Protein AF-A0A449D9Q5-F1 (afdb_monomer)

Organism: NCBI:txid33889

Nearest PDB structures (foldseek):
  2zhh-assembly1_A-2  TM=8.185E-01  e=6.208E-06  Escherichia coli K-12
  2zhg-assembly1_A-2  TM=8.110E-01  e=1.241E-05  Escherichia coli K-12
  5i44-assembly4_G-2  TM=8.742E-01  e=7.458E-04  Bacillus subtilis subsp. subtilis str. 168
  5i44-assembly1_D  TM=8.447E-01  e=5.443E-04  Bacillus subtilis subsp. subtilis str. 168
  5i41-assembly1_B  TM=8.693E-01  e=1.022E-03  Bacillus subtilis subsp. subtilis str. 168

Structure (mmCIF, N/CA/C/O backbone):
data_AF-A0A449D9Q5-F1
#
_entry.id   AF-A0A449D9Q5-F1
#
loop_
_atom_site.group_PDB
_atom_site.id
_atom_site.type_symbol
_atom_site.label_atom_id
_atom_site.label_alt_id
_atom_site.label_comp_id
_atom_site.label_asym_id
_atom_site.label_entity_id
_atom_site.label_seq_id
_atom_site.pdbx_PDB_ins_code
_atom_site.Cartn_x
_atom_site.Cartn_y
_atom_site.Cartn_z
_atom_site.occupancy
_atom_site.B_iso_or_equiv
_atom_site.auth_seq_id
_atom_site.auth_comp_id
_atom_site.auth_asym_id
_atom_site.auth_atom_id
_atom_site.pdbx_PDB_model_num
ATOM 1 N N . MET A 1 1 ? 15.290 18.903 16.703 1.00 33.06 1 MET A N 1
ATOM 2 C CA . MET A 1 1 ? 16.119 17.736 17.062 1.00 33.06 1 MET A CA 1
ATOM 3 C C . MET A 1 1 ? 15.951 16.735 15.932 1.00 33.06 1 MET A C 1
ATOM 5 O O . MET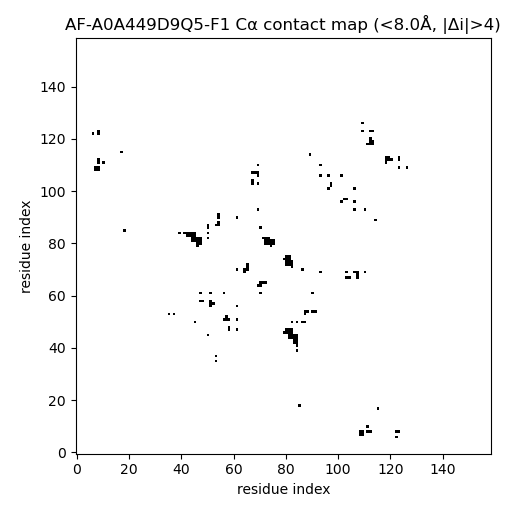 A 1 1 ? 14.839 16.274 15.720 1.00 33.06 1 MET A O 1
ATOM 9 N N . GLN A 1 2 ? 16.972 16.581 15.087 1.00 26.48 2 GLN A N 1
ATOM 10 C CA . GLN A 1 2 ? 16.916 15.755 13.878 1.00 26.48 2 GLN A CA 1
ATOM 11 C C . GLN A 1 2 ? 16.957 14.277 14.282 1.00 26.48 2 GLN A C 1
ATOM 13 O O . GLN A 1 2 ? 17.909 13.858 14.933 1.00 26.48 2 GLN A O 1
ATOM 18 N N . VAL A 1 3 ? 15.934 13.507 13.912 1.00 33.16 3 VAL A N 1
ATOM 19 C CA . VAL A 1 3 ? 16.001 12.042 13.918 1.00 33.16 3 VAL A CA 1
ATOM 20 C C . VAL A 1 3 ? 16.757 11.673 12.647 1.00 33.16 3 VAL A C 1
ATOM 22 O O . VAL A 1 3 ? 16.283 11.973 11.555 1.00 33.16 3 VAL A O 1
ATOM 25 N N . GLN A 1 4 ? 17.973 11.148 12.781 1.00 30.11 4 GLN A N 1
ATOM 26 C CA . GLN A 1 4 ? 18.684 10.566 11.650 1.00 30.11 4 GLN A CA 1
ATOM 27 C C . GLN A 1 4 ? 18.036 9.220 11.322 1.00 30.11 4 GLN A C 1
ATOM 29 O O . GLN A 1 4 ? 17.774 8.405 12.203 1.00 30.11 4 GLN A O 1
ATOM 34 N N . ASN A 1 5 ? 17.701 9.037 10.050 1.00 38.91 5 ASN A N 1
ATOM 35 C CA . ASN A 1 5 ? 16.895 7.930 9.556 1.00 38.91 5 ASN A CA 1
ATOM 36 C C . ASN A 1 5 ? 17.770 6.673 9.424 1.00 38.91 5 ASN A C 1
ATOM 38 O O . ASN A 1 5 ? 18.172 6.305 8.323 1.00 38.91 5 ASN A O 1
ATOM 42 N N . GLU A 1 6 ? 18.060 6.014 10.542 1.00 41.81 6 GLU A N 1
ATOM 43 C CA . GLU A 1 6 ? 18.835 4.763 10.590 1.00 41.81 6 GLU A CA 1
ATOM 44 C C . GLU A 1 6 ? 18.027 3.528 10.118 1.00 41.81 6 GLU A C 1
ATOM 46 O O . GLU A 1 6 ? 18.570 2.434 9.999 1.00 41.81 6 GLU A O 1
ATOM 51 N N . ASN A 1 7 ? 16.749 3.704 9.748 1.00 45.94 7 ASN A N 1
ATOM 52 C CA . ASN A 1 7 ? 15.799 2.618 9.448 1.00 45.94 7 ASN A CA 1
ATOM 53 C C . ASN A 1 7 ? 15.559 2.365 7.947 1.00 45.94 7 ASN A C 1
ATOM 55 O O . ASN A 1 7 ? 14.526 1.815 7.565 1.00 45.94 7 ASN A O 1
ATOM 59 N N . THR A 1 8 ? 16.469 2.787 7.070 1.00 50.88 8 THR A N 1
ATOM 60 C CA . THR A 1 8 ? 16.316 2.533 5.628 1.00 50.88 8 THR A CA 1
ATOM 61 C C . THR A 1 8 ? 16.946 1.188 5.291 1.00 50.88 8 THR A C 1
ATOM 63 O O . THR A 1 8 ? 18.128 0.989 5.566 1.00 50.88 8 THR A O 1
ATOM 66 N N . CYS A 1 9 ? 16.201 0.278 4.655 1.00 51.22 9 CYS A N 1
ATOM 67 C CA . CYS A 1 9 ? 16.814 -0.850 3.957 1.00 51.22 9 CYS A CA 1
ATOM 68 C C . CYS A 1 9 ? 17.789 -0.284 2.911 1.00 51.22 9 CYS A C 1
ATOM 70 O O . CYS A 1 9 ? 17.367 0.233 1.875 1.00 51.22 9 CYS A O 1
ATOM 72 N N . ILE A 1 10 ? 19.093 -0.311 3.203 1.00 45.97 10 ILE A N 1
ATOM 73 C CA . ILE A 1 10 ? 20.121 0.187 2.287 1.00 45.97 10 ILE A CA 1
ATOM 74 C C . ILE A 1 10 ? 20.184 -0.779 1.106 1.00 45.97 10 ILE A C 1
ATOM 76 O O . ILE A 1 10 ? 20.810 -1.835 1.176 1.00 45.97 10 ILE A O 1
ATOM 80 N N . LEU A 1 11 ? 19.533 -0.405 0.006 1.00 43.09 11 LEU A N 1
ATOM 81 C CA . LEU A 1 11 ? 19.776 -1.023 -1.289 1.00 43.09 11 LEU A CA 1
ATOM 82 C C . LEU A 1 11 ? 21.198 -0.641 -1.745 1.00 43.09 11 LEU A C 1
ATOM 84 O O . LEU A 1 11 ? 21.568 0.534 -1.630 1.00 43.09 11 LEU A O 1
ATOM 88 N N . PRO A 1 12 ? 22.004 -1.556 -2.312 1.00 36.97 12 PRO A N 1
ATOM 89 C CA . PRO A 1 12 ? 23.210 -1.154 -3.031 1.00 36.97 12 PRO A CA 1
ATOM 90 C C . PRO A 1 12 ? 22.875 -0.133 -4.145 1.00 36.97 12 PRO A C 1
ATOM 92 O O . PRO A 1 12 ? 21.782 -0.157 -4.718 1.00 36.97 12 PRO A O 1
ATOM 95 N N . PRO A 1 13 ? 23.791 0.798 -4.471 1.00 31.45 13 PRO A N 1
ATOM 96 C CA . PRO A 1 13 ? 23.487 1.969 -5.292 1.00 31.45 13 PRO A CA 1
ATOM 97 C C . PRO A 1 13 ? 23.022 1.627 -6.721 1.00 31.45 13 PRO A C 1
ATOM 99 O O . PRO A 1 13 ? 23.775 1.065 -7.511 1.00 31.45 13 PRO A O 1
ATOM 102 N N . LYS A 1 14 ? 21.782 2.038 -7.033 1.00 35.41 14 LYS A N 1
ATOM 103 C CA . LYS A 1 14 ? 21.121 2.461 -8.301 1.00 35.41 14 LYS A CA 1
ATOM 104 C C . LYS A 1 14 ? 21.529 1.893 -9.683 1.00 35.41 14 LYS A C 1
ATOM 106 O O . LYS A 1 14 ? 21.065 2.426 -10.688 1.00 35.41 14 LYS A O 1
ATOM 111 N N . LYS A 1 15 ? 22.353 0.850 -9.813 1.00 31.16 15 LYS A N 1
ATOM 112 C CA . LYS A 1 15 ? 22.773 0.314 -11.131 1.00 31.16 15 LYS A CA 1
ATOM 113 C C . LYS A 1 15 ? 22.922 -1.203 -11.209 1.00 31.16 15 LYS A C 1
ATOM 115 O O . LYS A 1 15 ? 23.664 -1.700 -12.054 1.00 31.16 15 LYS A O 1
ATOM 120 N N . ALA A 1 16 ? 22.216 -1.956 -10.382 1.00 33.50 16 ALA A N 1
ATOM 121 C CA . ALA A 1 16 ? 22.250 -3.404 -10.485 1.00 33.50 16 ALA A CA 1
ATOM 122 C C . ALA A 1 16 ? 20.839 -3.943 -10.715 1.00 33.50 16 ALA A C 1
ATOM 124 O O . ALA A 1 16 ? 19.907 -3.683 -9.962 1.00 33.50 16 ALA A O 1
ATOM 125 N N . ARG A 1 17 ? 20.708 -4.623 -11.852 1.00 39.22 17 ARG A N 1
ATOM 126 C CA . ARG A 1 17 ? 19.555 -5.395 -12.301 1.00 39.22 17 ARG A CA 1
ATOM 127 C C . ARG A 1 17 ? 19.170 -6.400 -11.207 1.00 39.22 17 ARG A C 1
ATOM 129 O O . ARG A 1 17 ? 19.828 -7.426 -11.096 1.00 39.22 17 ARG A O 1
ATOM 136 N N . TYR A 1 18 ? 18.139 -6.107 -10.421 1.00 42.81 18 TYR A N 1
ATOM 137 C CA . TYR A 1 18 ? 17.660 -6.987 -9.346 1.00 42.81 18 TYR A CA 1
ATOM 138 C C . TYR A 1 18 ? 16.149 -7.223 -9.439 1.00 42.81 18 TYR A C 1
ATOM 140 O O . TYR A 1 18 ? 15.445 -7.069 -8.458 1.00 42.81 18 TYR A O 1
ATOM 148 N N . TRP A 1 19 ? 15.635 -7.574 -10.617 1.00 44.75 19 TRP A N 1
ATOM 149 C CA . TRP A 1 19 ? 14.266 -8.096 -10.775 1.00 44.75 19 TRP A CA 1
ATOM 150 C C . TRP A 1 19 ? 14.313 -9.224 -11.806 1.00 44.75 19 TRP A C 1
ATOM 152 O O . TRP A 1 19 ? 13.865 -9.092 -12.939 1.00 44.75 19 TRP A O 1
ATOM 162 N N . GLY A 1 20 ? 15.063 -10.266 -11.453 1.00 32.19 20 GLY A N 1
ATOM 163 C CA . GLY A 1 20 ? 15.193 -11.482 -12.238 1.00 32.19 20 GLY A CA 1
ATOM 164 C C . GLY A 1 20 ? 15.450 -12.630 -11.279 1.00 32.19 20 GLY A C 1
ATOM 165 O O . GLY A 1 20 ? 16.543 -12.723 -10.724 1.00 32.19 20 GLY A O 1
ATOM 166 N N . ASN A 1 21 ? 14.439 -13.477 -11.108 1.00 35.16 21 ASN A N 1
ATOM 167 C CA . ASN A 1 21 ? 14.358 -14.657 -10.237 1.00 35.16 21 ASN A CA 1
ATOM 168 C C . ASN A 1 21 ? 13.835 -14.410 -8.815 1.00 35.16 21 ASN A C 1
ATOM 170 O O . ASN A 1 21 ? 14.605 -14.316 -7.853 1.00 35.16 21 ASN A O 1
ATOM 174 N N . ARG A 1 22 ? 12.519 -14.578 -8.637 1.00 40.09 22 ARG A N 1
ATOM 175 C CA . ARG A 1 22 ? 12.059 -15.422 -7.529 1.00 40.09 22 ARG A CA 1
ATOM 176 C C . ARG A 1 22 ? 10.793 -16.203 -7.833 1.00 40.09 22 ARG A C 1
ATOM 178 O O . ARG A 1 22 ? 9.854 -15.695 -8.423 1.00 40.09 22 ARG A O 1
ATOM 185 N N . GLY A 1 23 ? 10.820 -17.456 -7.386 1.00 33.03 23 GLY A N 1
ATOM 186 C CA . GLY A 1 23 ? 9.691 -18.366 -7.373 1.00 33.03 23 GLY A CA 1
ATOM 187 C C . GLY A 1 23 ? 8.554 -17.886 -6.471 1.00 33.03 23 GLY A C 1
ATOM 188 O O . GLY A 1 23 ? 8.764 -17.389 -5.366 1.00 33.03 23 GLY A O 1
ATOM 189 N N . SER A 1 24 ? 7.360 -18.096 -7.008 1.00 31.34 24 SER A N 1
ATOM 190 C CA . SER A 1 24 ? 6.021 -17.995 -6.436 1.00 31.34 24 SER A CA 1
ATOM 191 C C . SER A 1 24 ? 5.933 -18.232 -4.923 1.00 31.34 24 SER A C 1
ATOM 193 O O . SER A 1 24 ? 6.058 -19.363 -4.449 1.00 31.34 24 SER A O 1
ATOM 195 N N . ILE A 1 25 ? 5.623 -17.169 -4.181 1.00 35.53 25 ILE A N 1
ATOM 196 C CA . ILE A 1 25 ? 5.073 -17.256 -2.825 1.00 35.53 25 ILE A CA 1
ATOM 197 C C . ILE A 1 25 ? 3.562 -17.471 -2.983 1.00 35.53 25 ILE A C 1
ATOM 199 O O . ILE A 1 25 ? 2.874 -16.627 -3.554 1.00 35.53 25 ILE A O 1
ATOM 203 N N . GLY A 1 26 ? 3.061 -18.623 -2.532 1.00 28.11 26 GLY A N 1
ATOM 204 C CA . GLY A 1 26 ? 1.637 -18.962 -2.577 1.00 28.11 26 GLY A CA 1
ATOM 205 C C . GLY A 1 26 ? 0.797 -18.019 -1.711 1.00 28.11 26 GLY A C 1
ATOM 206 O O . GLY A 1 26 ? 1.179 -17.702 -0.585 1.00 28.11 26 GLY A O 1
ATOM 207 N N . TYR A 1 27 ? -0.338 -17.575 -2.251 1.00 35.81 27 TYR A N 1
ATOM 208 C CA . TYR A 1 27 ? -1.325 -16.748 -1.560 1.00 35.81 27 TYR A CA 1
ATOM 209 C C . TYR A 1 27 ? -2.576 -17.577 -1.265 1.00 35.81 27 TYR A C 1
ATOM 211 O O . TYR A 1 27 ? -3.116 -18.207 -2.170 1.00 35.81 27 TYR A O 1
ATOM 219 N N . ASP A 1 28 ? -2.991 -17.562 0.001 1.00 26.92 28 ASP A N 1
ATOM 220 C CA . ASP A 1 28 ? -4.182 -18.235 0.524 1.00 26.92 28 ASP A CA 1
ATOM 221 C C . ASP A 1 28 ? -5.469 -17.551 0.023 1.00 26.92 28 ASP A C 1
ATOM 223 O O . ASP A 1 28 ? -5.519 -16.328 -0.156 1.00 26.92 28 ASP A O 1
ATOM 227 N N . GLU A 1 29 ? -6.479 -18.370 -0.253 1.00 32.19 29 GLU A N 1
ATOM 228 C CA . GLU A 1 29 ? -7.688 -18.069 -1.025 1.00 32.19 29 GLU A CA 1
ATOM 229 C C . GLU A 1 29 ? -8.614 -17.044 -0.339 1.00 32.19 29 GLU A C 1
ATOM 231 O O . GLU A 1 29 ? -8.894 -17.134 0.855 1.00 32.19 29 GLU A O 1
ATOM 236 N N . GLY A 1 30 ? -9.147 -16.076 -1.103 1.00 32.62 30 GLY A N 1
ATOM 237 C CA . GLY A 1 30 ? -10.186 -15.171 -0.584 1.00 32.62 30 GLY A CA 1
ATOM 238 C C . GLY A 1 30 ? -10.428 -13.836 -1.300 1.00 32.62 30 GLY A C 1
ATOM 239 O O . GLY A 1 30 ? -11.232 -13.046 -0.813 1.00 32.62 30 GLY A O 1
ATOM 240 N N . MET A 1 31 ? -9.788 -13.549 -2.439 1.00 33.25 31 MET A N 1
ATOM 241 C CA . MET A 1 31 ? -10.131 -12.392 -3.285 1.00 33.25 31 MET A CA 1
ATOM 242 C C . MET A 1 31 ? -10.523 -12.880 -4.678 1.00 33.25 31 MET A C 1
ATOM 244 O O . MET A 1 31 ? -9.748 -13.563 -5.340 1.00 33.25 31 MET A O 1
ATOM 248 N N . SER A 1 32 ? -11.750 -12.554 -5.090 1.00 29.03 32 SER A N 1
ATOM 249 C CA . SER A 1 32 ? -12.346 -12.975 -6.357 1.00 29.03 32 SER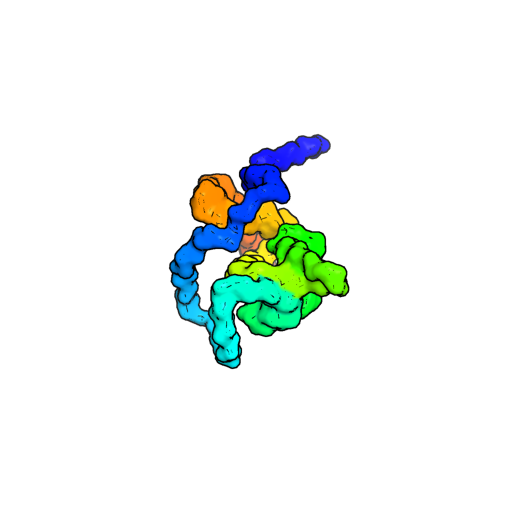 A CA 1
ATOM 250 C C . SER A 1 32 ? -11.459 -12.586 -7.540 1.00 29.03 32 SER A C 1
ATOM 252 O O . SER A 1 32 ? -11.277 -11.399 -7.823 1.00 29.03 32 SER A O 1
ATOM 254 N N . ALA A 1 33 ? -10.937 -13.597 -8.229 1.00 30.45 33 ALA A N 1
ATOM 255 C CA . ALA A 1 33 ? -10.311 -13.452 -9.528 1.00 30.45 33 ALA A CA 1
ATOM 256 C C . ALA A 1 33 ? -11.357 -12.941 -10.526 1.00 30.45 33 ALA A C 1
ATOM 258 O O . ALA A 1 33 ? -12.424 -13.533 -10.684 1.00 30.45 33 ALA A O 1
ATOM 259 N N . VAL A 1 34 ? -11.058 -11.822 -11.178 1.00 33.59 34 VAL A N 1
ATOM 260 C CA . VAL A 1 34 ? -11.691 -11.484 -12.450 1.00 33.59 34 VAL A CA 1
ATOM 261 C C . VAL A 1 34 ? -10.816 -12.147 -13.506 1.00 33.59 34 VAL A C 1
ATOM 263 O O . VAL A 1 34 ? -9.631 -11.826 -13.598 1.00 33.59 34 VAL A O 1
ATOM 266 N N . ASP A 1 35 ? -11.373 -13.114 -14.232 1.00 28.62 35 ASP A N 1
ATOM 267 C CA . ASP A 1 35 ? -10.673 -13.867 -15.272 1.00 28.62 35 ASP A CA 1
ATOM 268 C C . ASP A 1 35 ? -10.152 -12.923 -16.363 1.00 28.62 35 ASP A C 1
ATOM 270 O O . ASP A 1 35 ? -10.924 -12.363 -17.145 1.00 28.62 35 ASP A O 1
ATOM 274 N N . VAL A 1 36 ? -8.831 -12.749 -16.436 1.00 41.34 36 VAL A N 1
ATOM 275 C CA . VAL A 1 36 ? -8.177 -12.127 -17.590 1.00 41.34 36 VAL A CA 1
ATOM 276 C C . VAL A 1 36 ? -7.098 -13.075 -18.098 1.00 41.34 36 VAL A C 1
ATOM 278 O O . VAL A 1 36 ? -6.026 -13.215 -17.512 1.00 41.34 36 VAL A O 1
ATOM 281 N N . ASP A 1 37 ? -7.406 -13.713 -19.226 1.00 31.98 37 ASP A N 1
ATOM 282 C CA . ASP A 1 37 ? -6.515 -14.532 -20.049 1.00 31.98 37 ASP A CA 1
ATOM 283 C C . ASP A 1 37 ? -5.381 -13.664 -20.643 1.00 31.98 37 ASP A C 1
ATOM 285 O O . ASP A 1 37 ? -5.361 -13.325 -21.830 1.00 31.98 37 ASP A O 1
ATOM 289 N N . VAL A 1 38 ? -4.404 -13.259 -19.826 1.00 44.94 38 VAL A N 1
ATOM 290 C CA . VAL A 1 38 ? -3.153 -12.685 -20.337 1.00 44.94 38 VAL A CA 1
ATOM 291 C C . VAL A 1 38 ? -2.118 -13.799 -20.427 1.00 44.94 38 VAL A C 1
ATOM 293 O O . VAL A 1 38 ? -1.443 -14.131 -19.457 1.00 44.94 38 VAL A O 1
ATOM 296 N N . LYS A 1 39 ? -1.942 -14.358 -21.629 1.00 40.50 39 LYS A N 1
ATOM 297 C CA . LYS A 1 39 ? -0.743 -15.137 -21.978 1.00 40.50 39 LYS A CA 1
ATOM 298 C C . LYS A 1 39 ? 0.482 -14.220 -21.884 1.00 40.50 39 LYS A C 1
ATOM 300 O O . LYS A 1 39 ? 0.844 -13.567 -22.858 1.00 40.50 39 LYS A O 1
ATOM 305 N N . MET A 1 40 ? 1.092 -14.125 -20.705 1.00 49.31 40 MET A N 1
ATOM 306 C CA . MET A 1 40 ? 2.311 -13.346 -20.487 1.00 49.31 40 MET A CA 1
ATOM 307 C C . MET A 1 40 ? 3.525 -14.182 -20.896 1.00 49.31 40 MET A C 1
ATOM 309 O O . MET A 1 40 ? 3.841 -15.182 -20.256 1.00 49.31 40 MET A O 1
ATOM 313 N N . SER A 1 41 ? 4.226 -13.786 -21.959 1.00 44.25 41 SER A N 1
ATOM 314 C CA . SER A 1 41 ? 5.570 -14.305 -22.215 1.00 44.25 41 SER A CA 1
ATOM 315 C C . SER A 1 41 ? 6.553 -13.598 -21.285 1.00 44.25 41 SER A C 1
ATOM 317 O O . SER A 1 41 ? 6.688 -12.373 -21.345 1.00 44.25 41 SER A O 1
ATOM 319 N N . ALA A 1 42 ? 7.242 -14.364 -20.438 1.00 47.69 42 ALA A N 1
ATOM 320 C CA . ALA A 1 42 ? 8.338 -13.875 -19.610 1.00 47.69 42 ALA A CA 1
ATOM 321 C C . ALA A 1 42 ? 9.403 -13.213 -20.508 1.00 47.69 42 ALA A C 1
ATOM 323 O O . ALA A 1 42 ? 10.135 -13.899 -21.217 1.00 47.69 42 ALA A O 1
ATOM 324 N N . GLY A 1 43 ? 9.432 -11.877 -20.540 1.00 57.03 43 GLY A N 1
ATOM 325 C CA . GLY A 1 43 ? 10.410 -11.096 -21.306 1.00 57.03 43 GLY A CA 1
ATOM 326 C C . GLY A 1 43 ?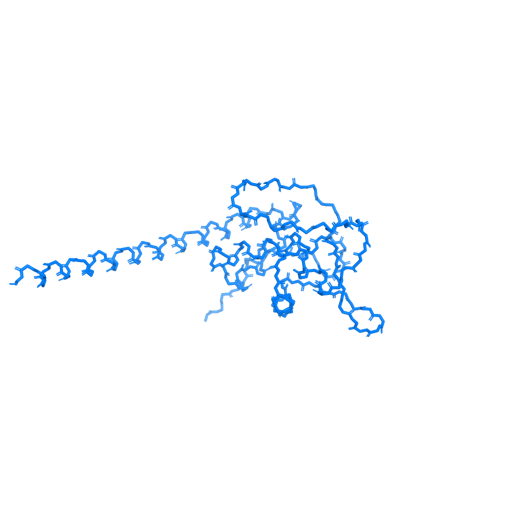 9.861 -9.904 -22.097 1.00 57.03 43 GLY A C 1
ATOM 327 O O . GLY A 1 43 ? 10.657 -9.089 -22.559 1.00 57.03 43 GLY A O 1
ATOM 328 N N . GLU A 1 44 ? 8.539 -9.747 -22.251 1.00 75.62 44 GLU A N 1
ATOM 329 C CA . GLU A 1 44 ? 7.987 -8.577 -22.952 1.00 75.62 44 GLU A CA 1
ATOM 330 C C . GLU A 1 44 ? 7.688 -7.415 -21.992 1.00 75.62 44 GLU A C 1
ATOM 332 O O . GLU A 1 44 ? 6.863 -7.520 -21.088 1.00 75.62 44 GLU A O 1
ATOM 337 N N . MET A 1 45 ? 8.329 -6.269 -22.223 1.00 83.94 45 MET A N 1
ATOM 338 C CA . MET A 1 45 ? 8.097 -5.048 -21.452 1.00 83.94 45 MET A CA 1
ATOM 339 C C . MET A 1 45 ? 6.650 -4.537 -21.592 1.00 83.94 45 MET A C 1
ATOM 341 O O . MET A 1 45 ? 6.1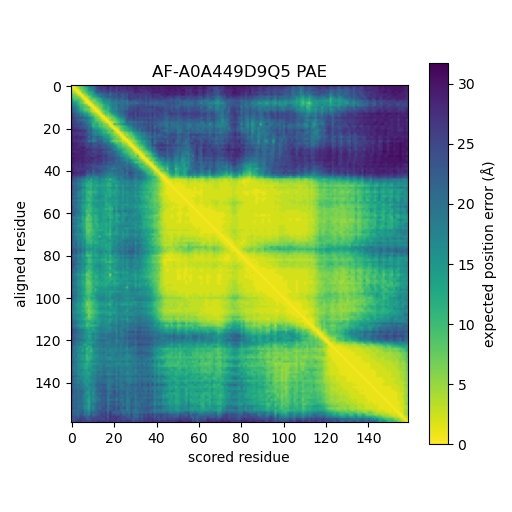99 -4.126 -22.670 1.00 83.94 45 MET A O 1
ATOM 345 N N . LEU A 1 46 ? 5.943 -4.445 -20.472 1.00 88.31 46 LEU A N 1
ATOM 346 C CA . LEU A 1 46 ? 4.546 -4.038 -20.400 1.00 88.31 46 LEU A CA 1
ATOM 347 C C . LEU A 1 46 ? 4.383 -2.532 -20.597 1.00 88.31 46 LEU A C 1
ATOM 349 O O . LEU A 1 46 ? 5.142 -1.722 -20.068 1.00 88.31 46 LEU A O 1
ATOM 353 N N . SER A 1 47 ? 3.354 -2.132 -21.342 1.00 91.44 47 SER A N 1
ATOM 354 C CA . SER A 1 47 ? 2.894 -0.742 -21.336 1.00 91.44 47 SER A CA 1
ATOM 355 C C . SER A 1 47 ? 2.159 -0.432 -20.028 1.00 91.44 47 SER A C 1
ATOM 357 O O . SER A 1 47 ? 1.673 -1.335 -19.351 1.00 91.44 47 SER A O 1
ATOM 359 N N . VAL A 1 48 ? 1.996 0.852 -19.695 1.00 90.50 48 VAL A N 1
ATOM 360 C CA . VAL A 1 48 ? 1.205 1.268 -18.518 1.00 90.50 48 VAL A CA 1
ATOM 361 C C . VAL A 1 48 ? -0.227 0.711 -18.533 1.00 90.50 48 VAL A C 1
ATOM 363 O O . VAL A 1 48 ? -0.766 0.389 -17.482 1.00 90.50 48 VAL A O 1
ATOM 366 N N . GLY A 1 49 ? -0.835 0.574 -19.718 1.00 90.44 49 GLY A N 1
ATOM 367 C CA . GLY A 1 49 ? -2.179 0.009 -19.870 1.00 90.44 49 GLY A CA 1
ATOM 368 C C . GLY A 1 49 ? -2.207 -1.498 -19.622 1.00 90.44 49 GLY A C 1
ATOM 369 O O . GLY A 1 49 ? -3.069 -1.972 -18.896 1.00 90.44 49 GLY A O 1
ATOM 370 N N . ARG A 1 50 ? -1.221 -2.233 -20.152 1.00 91.06 50 ARG A N 1
ATOM 371 C CA . ARG A 1 50 ? -1.086 -3.675 -19.901 1.00 91.06 50 ARG A CA 1
ATOM 372 C C . ARG A 1 50 ? -0.774 -3.980 -18.442 1.00 91.06 50 ARG A C 1
ATOM 374 O O . ARG A 1 50 ? -1.323 -4.924 -17.898 1.00 91.06 50 ARG A O 1
ATOM 381 N N . LEU A 1 51 ? 0.065 -3.167 -17.800 1.00 91.38 51 LEU A N 1
ATOM 382 C CA . LEU A 1 51 ? 0.336 -3.303 -16.370 1.00 91.38 51 LEU A CA 1
ATOM 383 C C . LEU A 1 51 ? -0.927 -3.033 -15.538 1.00 91.38 51 LEU A C 1
ATOM 385 O O . LEU A 1 51 ? -1.195 -3.776 -14.603 1.00 91.38 51 LEU A O 1
ATOM 389 N N . ALA A 1 52 ? -1.714 -2.011 -15.890 1.00 90.12 52 ALA A N 1
ATOM 390 C CA . ALA A 1 52 ? -2.987 -1.703 -15.230 1.00 90.12 52 ALA A CA 1
ATOM 391 C C . ALA A 1 52 ? -3.972 -2.871 -15.323 1.00 90.12 52 ALA A C 1
ATOM 393 O O . ALA A 1 52 ? -4.514 -3.300 -14.311 1.00 90.12 52 ALA A O 1
ATOM 394 N N . GLU A 1 53 ? -4.141 -3.412 -16.528 1.00 89.44 53 GLU A N 1
ATOM 395 C CA . GLU A 1 53 ? -4.985 -4.577 -16.796 1.00 89.44 53 GLU A CA 1
ATOM 396 C C . GLU A 1 53 ? -4.522 -5.802 -15.994 1.00 89.44 53 GLU A C 1
ATOM 398 O O . GLU A 1 53 ? -5.308 -6.379 -15.251 1.00 89.44 53 GLU A O 1
ATOM 403 N N . ALA A 1 54 ? -3.232 -6.143 -16.064 1.00 88.25 54 ALA A N 1
ATOM 404 C CA . ALA A 1 54 ? -2.680 -7.324 -15.401 1.00 88.25 54 ALA A CA 1
ATOM 405 C C . ALA A 1 54 ? -2.687 -7.241 -13.864 1.00 88.25 54 ALA A C 1
ATOM 407 O O . ALA A 1 54 ? -2.732 -8.268 -13.197 1.00 88.25 54 ALA A O 1
ATOM 408 N N . SER A 1 55 ? -2.622 -6.036 -13.292 1.00 88.88 55 SER A N 1
ATOM 409 C CA . SER A 1 55 ? -2.617 -5.833 -11.833 1.00 88.88 55 SER A CA 1
ATOM 410 C C . SER A 1 55 ? -3.970 -5.408 -11.260 1.00 88.88 55 SER A C 1
ATOM 412 O O . SER A 1 55 ? -4.084 -5.222 -10.051 1.00 88.88 55 SER A O 1
ATOM 414 N N . GLY A 1 56 ? -4.993 -5.224 -12.100 1.00 90.19 56 GLY A N 1
ATOM 415 C CA . GLY A 1 56 ? -6.321 -4.781 -11.668 1.00 90.19 56 GLY A CA 1
ATOM 416 C C . GLY A 1 56 ? -6.365 -3.349 -11.118 1.00 90.19 56 GLY A C 1
ATOM 417 O O . GLY A 1 56 ? -7.317 -2.981 -10.429 1.00 90.19 56 GLY A O 1
ATOM 418 N N . VAL A 1 57 ? -5.350 -2.520 -11.394 1.00 90.94 57 VAL A N 1
ATOM 419 C CA . VAL A 1 57 ? -5.259 -1.140 -10.888 1.00 90.94 57 VAL A CA 1
ATOM 420 C C . VAL A 1 57 ? -5.456 -0.125 -12.005 1.00 90.94 57 VAL A C 1
ATOM 422 O O . VAL A 1 57 ? -5.182 -0.383 -13.172 1.00 90.94 57 VAL A O 1
ATOM 425 N N . SER A 1 58 ? -5.874 1.093 -11.661 1.00 91.12 58 SER A N 1
ATOM 426 C CA . SER A 1 58 ? -5.986 2.153 -12.666 1.00 91.12 58 SER A CA 1
ATOM 427 C C . SER A 1 58 ? -4.608 2.613 -13.171 1.00 91.12 58 SER A C 1
ATOM 429 O O . SER A 1 58 ? -3.628 2.664 -12.425 1.00 91.12 58 SER A O 1
ATOM 431 N N . THR A 1 59 ? -4.529 3.080 -14.420 1.00 93.19 59 THR A N 1
ATOM 432 C CA . THR A 1 59 ? -3.298 3.713 -14.942 1.00 93.19 59 THR A CA 1
ATOM 433 C C . THR A 1 59 ? -2.881 4.945 -14.131 1.00 93.19 59 THR A C 1
ATOM 435 O O . THR A 1 59 ? -1.693 5.257 -14.049 1.00 93.19 59 THR A O 1
ATOM 438 N N . ARG A 1 60 ? -3.841 5.635 -13.500 1.00 91.69 60 ARG A N 1
ATOM 439 C CA . ARG A 1 60 ? -3.588 6.726 -12.553 1.00 91.69 60 ARG A CA 1
ATOM 440 C C . ARG A 1 60 ? -2.862 6.221 -11.306 1.00 91.69 60 ARG A C 1
ATOM 442 O O . ARG A 1 60 ? -1.919 6.873 -10.877 1.00 91.69 60 ARG A O 1
ATOM 449 N N . SER A 1 61 ? -3.255 5.064 -10.774 1.00 91.62 61 SER A N 1
ATOM 450 C CA . SER A 1 61 ? -2.596 4.428 -9.628 1.00 91.62 61 SER A CA 1
ATOM 451 C C . SER A 1 61 ? -1.149 4.069 -9.953 1.00 91.62 61 SER A C 1
ATOM 453 O O . SER A 1 61 ? -0.268 4.376 -9.165 1.00 91.62 61 SER A O 1
ATOM 455 N N . ILE A 1 62 ? -0.876 3.524 -11.143 1.00 92.00 62 ILE A N 1
ATOM 456 C CA . ILE A 1 62 ? 0.503 3.214 -11.567 1.00 92.00 62 ILE A CA 1
ATOM 457 C C . ILE A 1 62 ? 1.361 4.477 -11.642 1.00 92.00 62 ILE A C 1
ATOM 459 O O . ILE A 1 62 ? 2.492 4.475 -11.167 1.00 92.00 62 ILE A O 1
ATOM 463 N N . ARG A 1 63 ? 0.828 5.565 -12.216 1.00 90.94 63 ARG A N 1
ATOM 464 C CA . ARG A 1 63 ? 1.536 6.856 -12.258 1.00 90.94 63 ARG A CA 1
ATOM 465 C C . ARG A 1 63 ? 1.803 7.385 -10.856 1.00 90.94 63 ARG A C 1
ATOM 467 O O . ARG A 1 63 ? 2.912 7.814 -10.583 1.00 90.94 63 ARG A O 1
ATOM 474 N N . TYR A 1 64 ? 0.814 7.297 -9.973 1.00 92.31 64 TYR A N 1
ATOM 475 C CA . TYR A 1 64 ? 0.983 7.672 -8.577 1.00 92.31 64 TYR A CA 1
ATOM 476 C C . TYR A 1 64 ? 2.077 6.830 -7.901 1.00 92.31 64 TYR A C 1
ATOM 478 O O . TYR A 1 64 ? 2.965 7.389 -7.273 1.00 92.31 64 TYR A O 1
ATOM 486 N N . TYR A 1 65 ? 2.085 5.507 -8.073 1.00 93.00 65 TYR A N 1
ATOM 487 C CA . TYR A 1 65 ? 3.123 4.645 -7.500 1.00 93.00 65 TYR A CA 1
ATOM 488 C C . TYR A 1 65 ? 4.520 4.976 -8.042 1.00 93.00 65 TYR A C 1
ATOM 490 O O . TYR A 1 65 ? 5.473 5.005 -7.270 1.00 93.00 65 TYR A O 1
ATOM 498 N N . GLU A 1 66 ? 4.646 5.280 -9.334 1.00 90.31 66 GLU A N 1
ATOM 499 C CA . GLU A 1 66 ? 5.896 5.772 -9.928 1.00 90.31 66 GLU A CA 1
ATOM 500 C C . GLU A 1 66 ? 6.328 7.122 -9.319 1.00 90.31 66 GLU A C 1
ATOM 502 O O . GLU A 1 66 ? 7.480 7.285 -8.930 1.00 90.31 66 GLU A O 1
ATOM 507 N N . GLU A 1 67 ? 5.406 8.078 -9.176 1.00 90.31 67 GLU A N 1
ATOM 508 C CA . GLU A 1 67 ? 5.666 9.393 -8.566 1.00 90.31 67 GLU A CA 1
ATOM 509 C C . GLU A 1 67 ? 6.093 9.293 -7.095 1.00 90.31 67 GLU A C 1
ATOM 511 O O . GLU A 1 67 ? 6.871 10.120 -6.625 1.00 90.31 67 GLU A O 1
ATOM 516 N N . GLN A 1 68 ? 5.597 8.288 -6.370 1.00 88.94 68 GLN A N 1
ATOM 517 C CA . GLN A 1 68 ? 5.973 8.003 -4.983 1.00 88.94 68 GLN A CA 1
ATOM 518 C C . GLN A 1 68 ? 7.238 7.132 -4.858 1.00 88.94 68 GLN A C 1
ATOM 520 O O . GLN A 1 68 ? 7.538 6.673 -3.762 1.00 88.94 68 GLN A O 1
ATOM 525 N N . GLY A 1 69 ? 7.948 6.839 -5.956 1.00 87.12 69 GLY A N 1
ATOM 526 C CA . GLY A 1 69 ? 9.155 5.997 -5.933 1.00 87.12 69 GLY A CA 1
ATOM 527 C C . GLY A 1 69 ? 8.887 4.507 -5.682 1.00 87.12 69 GLY A C 1
ATOM 528 O O . GLY A 1 69 ? 9.814 3.713 -5.534 1.00 87.12 69 GLY A O 1
ATOM 529 N N . LEU A 1 70 ? 7.618 4.094 -5.663 1.00 88.31 70 LEU A N 1
ATOM 530 C CA . LEU A 1 70 ? 7.220 2.711 -5.424 1.00 88.31 70 LEU A CA 1
ATOM 531 C C . LEU A 1 70 ? 7.368 1.845 -6.670 1.00 88.31 70 LEU A C 1
ATOM 533 O O . LEU A 1 70 ? 7.483 0.633 -6.533 1.00 88.31 70 LEU A O 1
ATOM 537 N N . LEU A 1 71 ? 7.387 2.430 -7.866 1.00 90.06 71 LEU A N 1
ATOM 538 C CA . LEU A 1 71 ? 7.655 1.746 -9.131 1.00 90.06 71 LEU A CA 1
ATOM 539 C C . LEU A 1 71 ? 8.704 2.514 -9.929 1.00 90.06 71 LEU A C 1
ATOM 541 O O . LEU A 1 71 ? 8.773 3.738 -9.861 1.00 90.06 71 LEU A O 1
ATOM 545 N N . GLU A 1 72 ? 9.450 1.795 -10.760 1.00 86.25 72 GLU A N 1
ATOM 546 C CA . GLU A 1 72 ? 10.348 2.391 -11.744 1.00 86.25 72 GLU A CA 1
ATOM 547 C C . GLU A 1 72 ? 9.873 2.018 -13.147 1.00 86.25 72 GLU A C 1
ATOM 549 O O . GLU A 1 72 ? 9.448 0.888 -13.392 1.00 86.25 72 GLU A O 1
ATOM 554 N N . SER A 1 73 ? 9.922 2.977 -14.074 1.00 86.88 73 SER A N 1
ATOM 555 C CA . SER A 1 73 ? 9.632 2.728 -15.483 1.00 86.88 73 SER A CA 1
ATOM 556 C C . SER A 1 73 ? 10.868 2.946 -16.342 1.00 86.88 73 SER A C 1
ATOM 558 O O . SER A 1 73 ? 11.674 3.852 -16.120 1.00 86.88 73 SER A O 1
ATOM 560 N N . GLN A 1 74 ? 10.990 2.131 -17.381 1.00 87.06 74 GLN A N 1
ATOM 561 C CA . GLN A 1 74 ? 11.921 2.368 -18.469 1.00 87.06 74 GLN A CA 1
ATOM 562 C C . GLN A 1 74 ? 11.214 3.187 -19.550 1.00 87.06 74 GLN A C 1
ATOM 564 O O . GLN A 1 74 ? 10.023 3.006 -19.821 1.00 87.06 74 GLN A O 1
ATOM 569 N N . ARG A 1 75 ? 11.936 4.101 -20.198 1.00 86.06 75 ARG A N 1
ATOM 570 C CA . ARG A 1 75 ? 11.397 4.872 -21.323 1.00 86.06 75 ARG A CA 1
ATOM 571 C C . ARG A 1 75 ? 11.921 4.321 -22.638 1.00 86.06 75 ARG A C 1
ATOM 573 O O . ARG A 1 75 ? 13.118 4.130 -22.810 1.00 86.06 75 ARG A O 1
ATOM 580 N N . THR A 1 76 ? 11.011 4.096 -23.577 1.00 84.69 76 THR A N 1
ATOM 581 C CA . THR A 1 76 ? 11.364 3.796 -24.974 1.00 84.69 76 THR A CA 1
ATOM 582 C C . THR A 1 76 ? 11.955 5.024 -25.669 1.00 84.69 76 THR A C 1
ATOM 584 O O . THR A 1 76 ? 11.742 6.152 -25.223 1.00 84.69 76 THR A O 1
ATOM 587 N N . HIS A 1 77 ? 12.608 4.826 -26.819 1.00 81.38 77 HIS A N 1
ATOM 588 C CA . HIS A 1 77 ? 13.065 5.925 -27.684 1.00 81.38 77 HIS A CA 1
ATOM 589 C C . HIS A 1 77 ? 11.938 6.891 -28.093 1.00 81.38 77 HIS A C 1
ATOM 591 O O . HIS A 1 77 ? 12.182 8.081 -28.249 1.00 81.38 77 HIS A O 1
ATOM 597 N N . ALA A 1 78 ? 10.698 6.401 -28.203 1.00 83.56 78 ALA A N 1
ATOM 598 C CA . ALA A 1 78 ? 9.507 7.208 -28.483 1.00 83.56 78 ALA A CA 1
ATOM 599 C C . ALA A 1 78 ? 8.911 7.902 -27.234 1.00 83.56 78 ALA A C 1
ATOM 601 O O . ALA A 1 78 ? 7.873 8.550 -27.319 1.00 83.56 78 ALA A O 1
ATOM 602 N N . GLY A 1 79 ? 9.527 7.756 -26.055 1.00 84.31 79 GLY A N 1
ATOM 603 C CA . GLY A 1 79 ? 9.099 8.407 -24.812 1.00 84.31 79 GLY A CA 1
ATOM 604 C C . GLY A 1 79 ? 7.992 7.685 -24.032 1.00 84.31 79 GLY A C 1
ATOM 605 O O . GLY A 1 79 ? 7.565 8.172 -22.984 1.00 84.31 79 GLY A O 1
ATOM 606 N N . HIS A 1 80 ? 7.533 6.515 -24.485 1.00 85.38 80 HIS A N 1
ATOM 607 C CA . HIS A 1 80 ? 6.531 5.720 -23.765 1.00 85.38 80 HIS A CA 1
ATOM 608 C C . HIS A 1 80 ? 7.135 4.956 -22.581 1.00 85.38 80 HIS A C 1
ATOM 610 O O . HIS A 1 80 ? 8.237 4.415 -22.702 1.00 85.38 80 HIS A O 1
ATOM 616 N N . ARG A 1 81 ? 6.376 4.869 -21.477 1.00 89.62 81 ARG A N 1
ATOM 617 C CA . ARG A 1 81 ? 6.713 4.084 -20.278 1.00 89.62 81 ARG A CA 1
ATOM 618 C C . ARG A 1 81 ? 6.560 2.592 -20.524 1.00 89.62 81 ARG A C 1
ATOM 620 O O . ARG A 1 81 ? 5.565 2.156 -21.114 1.00 89.62 81 ARG A O 1
ATOM 627 N N . ARG A 1 82 ? 7.527 1.840 -20.022 1.00 90.38 82 ARG A N 1
ATOM 628 C CA . ARG A 1 82 ? 7.617 0.392 -20.102 1.00 90.38 82 ARG A CA 1
ATOM 629 C C . ARG A 1 82 ? 8.030 -0.179 -18.753 1.00 90.38 82 ARG A C 1
ATOM 631 O O . ARG A 1 82 ? 8.875 0.401 -18.079 1.00 90.38 82 ARG A O 1
ATOM 638 N N . PHE A 1 83 ? 7.429 -1.300 -18.389 1.00 87.00 83 PHE A N 1
ATOM 639 C CA . PHE A 1 83 ? 7.623 -1.966 -17.107 1.00 87.00 83 PHE A CA 1
ATOM 640 C C . PHE A 1 83 ? 8.008 -3.421 -17.336 1.00 87.00 83 PHE A C 1
ATOM 642 O O . PHE A 1 83 ? 7.497 -4.050 -18.262 1.00 87.00 83 PHE A O 1
ATOM 649 N N . ASP A 1 84 ? 8.877 -3.959 -16.493 1.00 86.81 84 ASP A N 1
ATOM 650 C CA . ASP A 1 84 ? 9.188 -5.385 -16.516 1.00 86.81 84 ASP A CA 1
ATOM 651 C C . ASP A 1 84 ? 7.945 -6.203 -16.105 1.00 86.81 84 ASP A C 1
ATOM 653 O O . ASP A 1 84 ? 7.164 -5.727 -15.274 1.00 86.81 84 ASP A O 1
ATOM 657 N N . PRO A 1 85 ? 7.727 -7.417 -16.641 1.00 83.12 85 PRO A N 1
ATOM 658 C CA . PRO A 1 85 ? 6.589 -8.262 -16.262 1.00 83.12 85 PRO A CA 1
ATOM 659 C C . PRO A 1 85 ? 6.464 -8.508 -14.752 1.00 83.12 85 PRO A C 1
ATOM 661 O O . PRO A 1 85 ? 5.357 -8.489 -14.218 1.00 83.12 85 PRO A O 1
ATOM 664 N N . GLU A 1 86 ? 7.593 -8.636 -14.050 1.00 81.94 86 GLU A N 1
ATOM 665 C CA . GLU A 1 86 ? 7.655 -8.814 -12.588 1.00 81.94 86 GLU A CA 1
ATOM 666 C C . GLU A 1 86 ? 7.060 -7.621 -11.811 1.00 81.94 86 GLU A C 1
ATOM 668 O O . GLU A 1 86 ? 6.667 -7.738 -10.650 1.00 81.94 86 GLU A O 1
ATOM 673 N N . THR A 1 87 ? 6.905 -6.464 -12.467 1.00 87.38 87 THR A N 1
ATOM 674 C CA . THR A 1 87 ? 6.262 -5.280 -11.881 1.00 87.38 87 THR A CA 1
ATOM 675 C C . THR A 1 87 ? 4.810 -5.559 -11.481 1.00 87.38 87 THR A C 1
ATOM 677 O O . THR A 1 87 ? 4.303 -4.905 -10.572 1.00 87.38 87 THR A O 1
ATOM 680 N N . VAL A 1 88 ? 4.134 -6.530 -12.110 1.00 88.50 88 VAL A N 1
ATOM 681 C CA . VAL A 1 88 ? 2.762 -6.920 -11.740 1.00 88.50 88 VAL A CA 1
ATOM 682 C C . VAL A 1 88 ? 2.704 -7.374 -10.281 1.00 88.50 88 VAL A C 1
ATOM 684 O O . VAL A 1 88 ? 1.911 -6.838 -9.507 1.00 88.50 88 VAL A O 1
ATOM 687 N N . GLU A 1 89 ? 3.584 -8.288 -9.870 1.00 83.62 89 GLU A N 1
ATOM 688 C CA . GLU A 1 89 ? 3.630 -8.796 -8.491 1.00 83.62 89 GLU A CA 1
ATOM 689 C C . GLU A 1 89 ? 3.936 -7.680 -7.490 1.00 83.62 89 GLU A C 1
ATOM 691 O O . GLU A 1 89 ? 3.326 -7.594 -6.421 1.00 83.62 89 GLU A O 1
ATOM 696 N N . ARG A 1 90 ? 4.824 -6.759 -7.874 1.00 86.75 90 ARG A N 1
ATOM 697 C CA . ARG A 1 90 ? 5.144 -5.575 -7.076 1.00 86.75 90 ARG A CA 1
ATOM 698 C C . ARG A 1 90 ? 3.928 -4.671 -6.876 1.00 86.75 90 ARG A C 1
ATOM 700 O O . ARG A 1 90 ? 3.703 -4.206 -5.761 1.00 86.75 90 ARG A O 1
ATOM 707 N N . VAL A 1 91 ? 3.130 -4.432 -7.918 1.00 90.44 91 VAL A N 1
ATOM 708 C CA . VAL A 1 91 ? 1.891 -3.642 -7.808 1.00 90.44 91 VAL A CA 1
ATOM 709 C C . VAL A 1 91 ? 0.892 -4.324 -6.875 1.00 90.44 91 VAL A C 1
ATOM 711 O O . VAL A 1 91 ? 0.314 -3.654 -6.019 1.00 90.44 91 VAL A O 1
ATOM 714 N N . LEU A 1 92 ? 0.731 -5.644 -6.981 1.00 88.69 92 LEU A N 1
ATOM 715 C CA . LEU A 1 92 ? -0.150 -6.407 -6.094 1.00 88.69 92 LEU A CA 1
ATOM 716 C C . LEU A 1 92 ? 0.310 -6.329 -4.628 1.00 88.69 92 LEU A C 1
ATOM 718 O O . LEU A 1 92 ? -0.511 -6.153 -3.728 1.00 88.69 92 LEU A O 1
ATOM 722 N N . LEU A 1 93 ? 1.619 -6.393 -4.368 1.00 86.00 93 LEU A N 1
ATOM 723 C CA . LEU A 1 93 ? 2.171 -6.202 -3.025 1.00 86.00 93 LEU A CA 1
ATOM 724 C C . LEU A 1 93 ? 1.903 -4.787 -2.493 1.00 86.00 93 LEU A C 1
ATOM 726 O O . LEU A 1 93 ? 1.436 -4.638 -1.365 1.00 86.00 93 LEU A O 1
ATOM 730 N N . ILE A 1 94 ? 2.141 -3.757 -3.310 1.00 89.56 94 ILE A N 1
ATOM 731 C CA . ILE A 1 94 ? 1.845 -2.361 -2.961 1.00 89.56 94 ILE A CA 1
ATOM 732 C C . ILE A 1 94 ? 0.365 -2.206 -2.583 1.00 89.56 94 ILE A C 1
ATOM 734 O O . ILE A 1 94 ? 0.057 -1.595 -1.560 1.00 89.56 94 ILE A O 1
ATOM 738 N N . GLN A 1 95 ? -0.556 -2.792 -3.357 1.00 89.50 95 GLN A N 1
ATOM 739 C CA . GLN A 1 95 ? -1.986 -2.751 -3.042 1.00 89.50 95 GLN A CA 1
ATOM 740 C C . GLN A 1 95 ? -2.315 -3.396 -1.699 1.00 89.50 95 GLN A C 1
ATOM 742 O O . GLN A 1 95 ? -3.089 -2.829 -0.929 1.00 89.50 95 GLN A O 1
ATOM 747 N N . ARG A 1 96 ? -1.712 -4.548 -1.388 1.00 84.56 96 ARG A N 1
ATOM 748 C CA . ARG A 1 96 ? -1.917 -5.210 -0.095 1.00 84.56 96 ARG A CA 1
ATOM 749 C C . ARG A 1 96 ? -1.452 -4.337 1.063 1.00 84.56 96 ARG A C 1
ATOM 751 O O . ARG A 1 96 ? -2.187 -4.185 2.033 1.00 84.56 96 ARG A O 1
ATOM 758 N N . LEU A 1 97 ? -0.286 -3.709 0.947 1.00 84.31 97 LEU A N 1
ATOM 759 C CA . LEU A 1 97 ? 0.222 -2.817 1.990 1.00 84.31 97 LEU A CA 1
ATOM 760 C C . LEU A 1 97 ? -0.667 -1.578 2.165 1.00 84.31 97 LEU A C 1
ATOM 762 O O . LEU A 1 97 ? -0.982 -1.213 3.294 1.00 84.31 97 LEU A O 1
ATOM 766 N N . PHE A 1 98 ? -1.165 -0.992 1.074 1.00 86.12 98 PHE A N 1
ATOM 767 C CA . PHE A 1 98 ? -2.158 0.082 1.166 1.00 86.12 98 PHE A CA 1
ATOM 768 C C . PHE A 1 98 ? -3.464 -0.383 1.824 1.00 86.12 98 PHE A C 1
ATOM 770 O O . PHE A 1 98 ? -4.011 0.336 2.657 1.00 86.12 98 PHE A O 1
ATOM 777 N N . SER A 1 99 ? -3.954 -1.586 1.504 1.00 81.25 99 SER A N 1
ATOM 778 C CA . SER A 1 99 ? -5.156 -2.144 2.145 1.00 81.25 99 SER A CA 1
ATOM 779 C C . SER A 1 99 ? -4.961 -2.434 3.636 1.00 81.25 99 SER A C 1
ATOM 781 O O . SER A 1 99 ? -5.917 -2.371 4.402 1.00 81.25 99 SER A O 1
ATOM 783 N N . ALA A 1 100 ? -3.718 -2.674 4.062 1.00 78.81 100 ALA A N 1
ATOM 784 C CA . ALA A 1 100 ? -3.337 -2.792 5.466 1.00 78.81 100 ALA A CA 1
ATOM 785 C C . ALA A 1 100 ? -3.184 -1.427 6.171 1.00 78.81 100 ALA A C 1
ATOM 787 O O . ALA A 1 100 ? -2.837 -1.389 7.348 1.00 78.81 100 ALA A O 1
ATOM 788 N N . GLY A 1 101 ? -3.445 -0.319 5.470 1.00 78.44 101 GLY A N 1
ATOM 789 C CA . GLY A 1 101 ? -3.415 1.041 6.008 1.00 78.44 101 GLY A CA 1
ATOM 790 C C . GLY A 1 101 ? -2.065 1.747 5.894 1.00 78.44 101 GLY A C 1
ATOM 791 O O . GLY A 1 101 ? -1.933 2.866 6.396 1.00 78.44 101 GLY A O 1
ATOM 792 N N . LEU A 1 102 ? -1.051 1.133 5.268 1.00 83.56 102 LEU A N 1
ATOM 793 C CA . LEU A 1 102 ? 0.263 1.764 5.142 1.00 83.56 102 LEU A CA 1
ATOM 794 C C . LEU A 1 102 ? 0.194 2.914 4.137 1.00 83.56 102 LEU A C 1
ATOM 796 O O . LEU A 1 102 ? -0.374 2.793 3.052 1.00 83.56 102 LEU A O 1
ATOM 800 N N . SER A 1 103 ? 0.825 4.031 4.480 1.00 85.38 103 SER A N 1
ATOM 801 C CA . SER A 1 103 ? 1.015 5.153 3.564 1.00 85.38 103 SER A CA 1
ATOM 802 C C . SER A 1 103 ? 2.177 4.900 2.598 1.00 85.38 103 SER A C 1
ATOM 804 O O . SER A 1 103 ? 3.076 4.107 2.874 1.00 85.38 103 SER A O 1
ATOM 806 N N . SER A 1 104 ? 2.224 5.631 1.477 1.00 85.88 104 SER A N 1
ATOM 807 C CA . SER A 1 104 ? 3.331 5.521 0.511 1.00 85.88 104 SER A CA 1
ATOM 808 C C . SER A 1 104 ? 4.705 5.727 1.160 1.00 85.88 104 SER A C 1
ATOM 810 O O . SER A 1 104 ? 5.646 5.014 0.827 1.00 85.88 104 SER A O 1
ATOM 812 N N . ARG A 1 105 ? 4.795 6.638 2.139 1.00 84.06 105 ARG A N 1
ATOM 813 C CA . ARG A 1 105 ? 6.018 6.944 2.902 1.00 84.06 105 ARG A CA 1
ATOM 814 C C . ARG A 1 105 ? 6.482 5.798 3.798 1.00 84.06 105 ARG A C 1
ATOM 816 O O . ARG A 1 105 ? 7.667 5.700 4.088 1.00 84.06 105 ARG A O 1
ATOM 823 N N . GLU A 1 106 ? 5.556 4.965 4.263 1.00 81.25 106 GLU A N 1
ATOM 824 C CA . GLU A 1 106 ? 5.865 3.784 5.076 1.00 81.25 106 GLU A CA 1
ATOM 825 C C . GLU A 1 106 ? 6.206 2.584 4.190 1.00 81.25 106 GLU A C 1
ATOM 827 O O . GLU A 1 106 ? 7.044 1.769 4.562 1.00 81.25 106 GLU A O 1
ATOM 832 N N . ILE A 1 107 ? 5.600 2.501 2.999 1.00 84.81 107 ILE A N 1
ATOM 833 C CA . ILE A 1 107 ? 5.826 1.422 2.030 1.00 84.81 107 ILE A CA 1
ATOM 834 C C . ILE A 1 107 ? 7.183 1.566 1.329 1.00 84.81 107 ILE A C 1
ATOM 836 O O . ILE A 1 107 ? 7.898 0.576 1.190 1.00 84.81 107 ILE A O 1
ATOM 840 N N . GLU A 1 108 ? 7.549 2.771 0.886 1.00 83.75 108 GLU A N 1
ATOM 841 C CA . GLU A 1 108 ? 8.780 3.031 0.122 1.00 83.75 108 GLU A CA 1
ATOM 842 C C . GLU A 1 108 ? 10.050 2.397 0.736 1.00 83.75 108 GLU A C 1
ATOM 844 O O . GLU A 1 108 ? 10.742 1.676 0.012 1.00 83.75 108 GLU A O 1
ATOM 849 N N . PRO A 1 109 ? 10.360 2.569 2.040 1.00 76.62 109 PRO A N 1
ATOM 850 C CA . PRO A 1 109 ? 11.586 2.019 2.622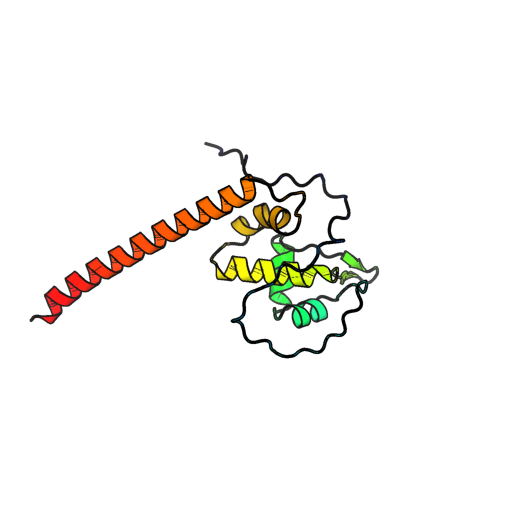 1.00 76.62 109 PRO A CA 1
ATOM 851 C C . PRO A 1 109 ? 11.564 0.496 2.816 1.00 76.62 109 PRO A C 1
ATOM 853 O O . PRO A 1 109 ? 12.630 -0.117 2.861 1.00 76.62 109 PRO A O 1
ATOM 856 N N . VAL A 1 110 ? 10.387 -0.130 2.940 1.00 75.56 110 VAL A N 1
ATOM 857 C CA . VAL A 1 110 ? 10.264 -1.574 3.232 1.00 75.56 110 VAL A CA 1
ATOM 858 C C . VAL A 1 110 ? 10.093 -2.426 1.981 1.00 75.56 110 VAL A C 1
ATOM 860 O O . VAL A 1 110 ? 10.480 -3.597 1.970 1.00 75.56 110 VAL A O 1
ATOM 863 N N . LEU A 1 111 ? 9.539 -1.843 0.915 1.00 78.19 111 LEU A N 1
ATOM 864 C CA . LEU A 1 111 ? 9.188 -2.551 -0.311 1.00 78.19 111 LEU A CA 1
ATOM 865 C C . LEU A 1 111 ? 10.376 -3.305 -0.943 1.00 78.19 111 LEU A C 1
ATOM 867 O O . LEU A 1 111 ? 10.183 -4.459 -1.326 1.00 78.19 111 LEU A O 1
ATOM 871 N N . PRO 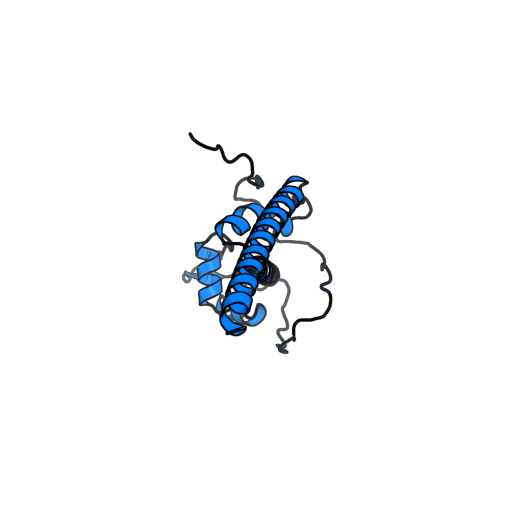A 1 112 ? 11.609 -2.756 -1.019 1.00 74.00 112 PRO A N 1
ATOM 872 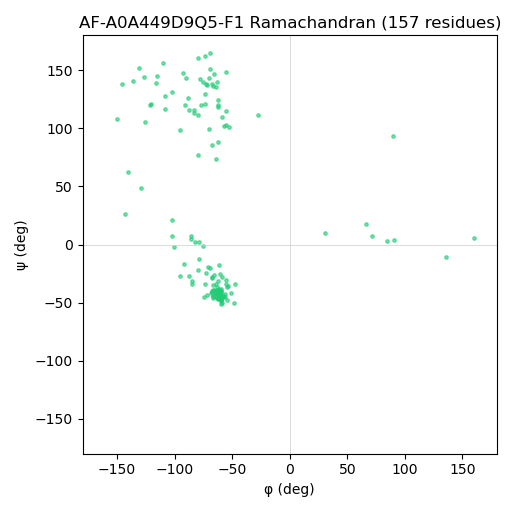C CA . PRO A 1 112 ? 12.726 -3.485 -1.617 1.00 74.00 112 PRO A CA 1
ATOM 873 C C . PRO A 1 112 ? 13.102 -4.764 -0.854 1.00 74.0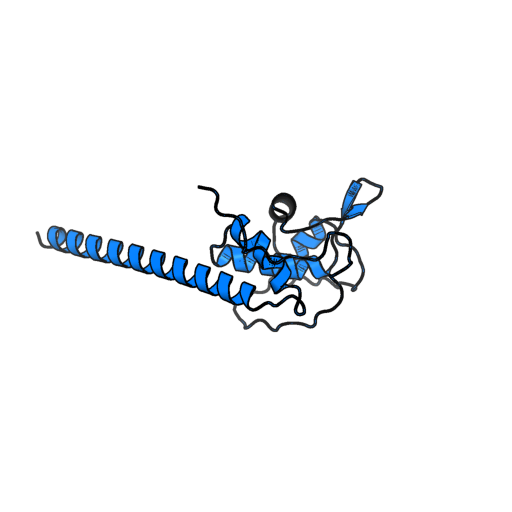0 112 PRO A C 1
ATOM 875 O O . PRO A 1 112 ? 13.390 -5.785 -1.472 1.00 74.00 112 PRO A O 1
ATOM 878 N N . CYS A 1 113 ? 13.019 -4.737 0.478 1.00 67.00 113 CYS A N 1
ATOM 879 C CA . CYS A 1 113 ? 13.331 -5.876 1.345 1.00 67.00 113 CYS A CA 1
ATOM 880 C C . CYS A 1 113 ? 12.286 -7.005 1.275 1.00 67.00 113 CYS A C 1
ATOM 882 O O . CYS A 1 113 ? 12.567 -8.133 1.672 1.00 67.00 113 CYS A O 1
ATOM 884 N N . MET A 1 114 ? 11.072 -6.718 0.795 1.00 68.31 114 MET A N 1
ATOM 885 C CA . MET A 1 114 ? 10.017 -7.725 0.621 1.00 68.31 114 MET A CA 1
ATOM 886 C C . MET A 1 114 ? 10.134 -8.470 -0.704 1.00 68.31 114 MET A C 1
ATOM 888 O O . MET A 1 114 ? 9.799 -9.650 -0.787 1.00 68.31 114 MET A O 1
ATOM 892 N N . VAL A 1 115 ? 10.590 -7.774 -1.744 1.00 65.38 115 VAL A N 1
ATOM 893 C CA . VAL A 1 115 ? 10.682 -8.343 -3.087 1.00 65.38 115 VAL A CA 1
ATOM 894 C C . VAL A 1 115 ? 12.066 -8.962 -3.323 1.00 65.38 115 VAL A C 1
ATOM 896 O O . VAL A 1 115 ? 12.174 -9.828 -4.179 1.00 65.38 115 VAL A O 1
ATOM 899 N N . ASP A 1 116 ? 13.097 -8.661 -2.517 1.00 63.34 116 ASP A N 1
ATOM 900 C CA . ASP A 1 116 ? 14.420 -9.321 -2.525 1.00 63.34 116 ASP A CA 1
ATOM 901 C C . ASP A 1 116 ? 14.673 -10.229 -1.288 1.00 63.34 116 ASP A C 1
ATOM 903 O O . ASP A 1 116 ? 14.726 -9.752 -0.162 1.00 63.34 116 ASP A O 1
ATOM 907 N N . GLU A 1 117 ? 14.847 -11.545 -1.475 1.00 56.47 117 GLU A N 1
ATOM 908 C CA . GLU A 1 117 ? 15.015 -12.559 -0.409 1.00 56.47 117 GLU A CA 1
ATOM 909 C C . GLU A 1 117 ? 16.392 -12.428 0.204 1.00 56.47 117 GLU A C 1
ATOM 911 O O . GLU A 1 117 ? 16.562 -12.614 1.403 1.00 56.47 117 GLU A O 1
ATOM 916 N N . SER A 1 118 ? 17.366 -12.062 -0.631 1.00 55.59 118 SER A N 1
ATOM 917 C CA . SER A 1 118 ? 18.724 -11.790 -0.187 1.00 55.59 118 SER A CA 1
ATOM 918 C C . SER A 1 118 ? 18.803 -10.505 0.642 1.00 55.59 118 SER A C 1
ATOM 920 O O . SER A 1 118 ? 19.711 -10.359 1.457 1.00 55.59 118 SER A O 1
ATOM 922 N N . ALA A 1 119 ? 17.808 -9.623 0.501 1.00 55.50 119 ALA A N 1
ATOM 923 C CA . ALA A 1 119 ? 17.623 -8.420 1.306 1.00 55.50 119 ALA A CA 1
ATOM 924 C C . ALA A 1 119 ? 16.535 -8.567 2.385 1.00 55.50 119 ALA A C 1
ATOM 926 O O . ALA A 1 119 ? 16.249 -7.591 3.087 1.00 55.50 119 ALA A O 1
ATOM 927 N N . ARG A 1 120 ? 15.974 -9.773 2.598 1.00 59.09 120 ARG A N 1
ATOM 928 C CA . ARG A 1 120 ? 15.052 -10.054 3.707 1.00 59.09 120 ARG A CA 1
ATOM 929 C C . ARG A 1 120 ? 15.820 -9.976 5.025 1.00 59.09 120 ARG A C 1
ATOM 931 O O . ARG A 1 120 ? 16.334 -10.955 5.556 1.00 59.09 120 ARG A O 1
ATOM 938 N N . THR A 1 121 ? 15.915 -8.762 5.536 1.00 61.66 121 THR A N 1
ATOM 939 C CA . THR A 1 121 ? 16.688 -8.426 6.728 1.00 61.66 121 THR A CA 1
ATOM 940 C C . THR A 1 121 ? 15.769 -8.494 7.944 1.00 61.66 121 THR A C 1
ATOM 942 O O . THR A 1 121 ? 14.590 -8.155 7.840 1.00 61.66 121 THR A O 1
ATOM 945 N N . SER A 1 122 ? 16.289 -8.879 9.113 1.00 64.81 122 SER A N 1
ATOM 946 C CA . SER A 1 122 ? 15.558 -8.784 10.392 1.00 64.81 122 SER A CA 1
ATOM 947 C C . SER A 1 122 ? 14.899 -7.410 10.592 1.00 64.81 122 SER A C 1
ATOM 949 O O . SER A 1 122 ? 13.766 -7.338 11.056 1.00 64.81 122 SER A O 1
ATOM 951 N N . LEU A 1 123 ? 15.548 -6.350 10.096 1.00 67.06 123 LEU A N 1
ATOM 952 C CA . LEU A 1 123 ? 15.039 -4.979 10.047 1.00 67.06 123 LEU A CA 1
ATOM 953 C C . LEU A 1 123 ? 13.641 -4.858 9.415 1.00 67.06 123 LEU A C 1
ATOM 955 O O . LEU A 1 123 ? 12.802 -4.133 9.937 1.00 67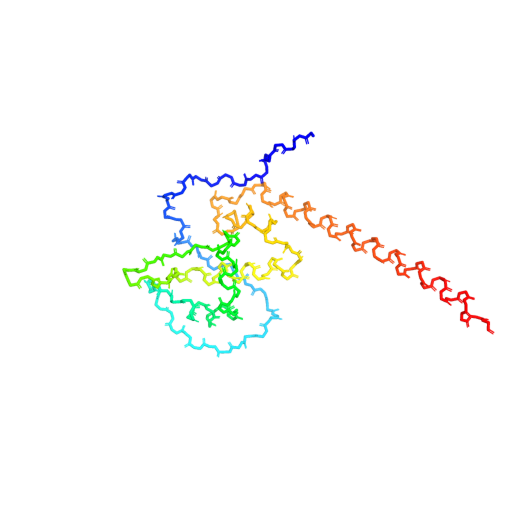.06 123 LEU A O 1
ATOM 959 N N . LEU A 1 124 ? 13.358 -5.575 8.321 1.00 70.00 124 LEU A N 1
ATOM 960 C CA . LEU A 1 124 ? 12.039 -5.548 7.679 1.00 70.00 124 LEU A CA 1
ATOM 961 C C . LEU A 1 124 ? 10.960 -6.077 8.627 1.00 70.00 124 LEU A C 1
ATOM 963 O O . LEU A 1 124 ? 9.891 -5.485 8.761 1.00 70.00 124 LEU A O 1
ATOM 967 N N . VAL A 1 125 ? 11.245 -7.208 9.272 1.00 74.56 125 VAL A N 1
ATOM 968 C CA . VAL A 1 125 ? 10.318 -7.833 10.218 1.00 74.56 125 VAL A CA 1
ATOM 969 C C . VAL A 1 125 ? 10.074 -6.903 11.403 1.00 74.56 125 VAL A C 1
ATOM 971 O O . VAL A 1 125 ? 8.935 -6.786 11.851 1.00 74.56 125 VAL A O 1
ATOM 974 N N . ASP A 1 126 ? 11.104 -6.205 11.875 1.00 74.69 126 ASP A N 1
ATOM 975 C CA . ASP A 1 126 ? 10.988 -5.263 12.986 1.00 74.69 126 ASP A CA 1
ATOM 976 C C . ASP A 1 126 ? 10.164 -4.022 12.612 1.00 74.69 126 ASP A C 1
ATOM 978 O O . ASP A 1 126 ? 9.270 -3.648 13.371 1.00 74.69 126 ASP A O 1
ATOM 982 N N . VAL A 1 127 ? 10.348 -3.452 11.415 1.00 72.75 127 VAL A N 1
ATOM 983 C CA . VAL A 1 127 ? 9.511 -2.338 10.926 1.00 72.75 127 VAL A CA 1
ATOM 984 C C . VAL A 1 127 ? 8.043 -2.758 10.798 1.00 72.75 127 VAL A C 1
ATOM 986 O O . VAL A 1 127 ? 7.146 -2.027 11.216 1.00 72.75 127 VAL A O 1
ATOM 989 N N . LEU A 1 128 ? 7.771 -3.954 10.270 1.00 77.25 128 LEU A N 1
ATOM 990 C CA . LEU A 1 128 ? 6.399 -4.462 10.166 1.00 77.25 128 LEU A CA 1
ATOM 991 C C . LEU A 1 128 ? 5.773 -4.745 11.535 1.00 77.25 128 LEU A C 1
ATOM 993 O O . LEU A 1 128 ? 4.571 -4.541 11.714 1.00 77.25 128 LEU A O 1
ATOM 997 N N . ARG A 1 129 ? 6.567 -5.201 12.510 1.00 82.56 129 ARG A N 1
ATOM 998 C CA . ARG A 1 129 ? 6.118 -5.389 13.895 1.00 82.56 129 ARG A CA 1
ATOM 999 C C . ARG A 1 129 ? 5.792 -4.063 14.572 1.00 82.56 129 ARG A C 1
ATOM 1001 O O . ARG A 1 129 ? 4.752 -3.987 15.220 1.00 82.56 129 ARG A O 1
ATOM 1008 N N . ASP A 1 130 ? 6.632 -3.047 14.401 1.00 80.44 130 ASP A N 1
ATOM 1009 C CA . ASP A 1 130 ? 6.390 -1.704 14.939 1.00 80.44 130 ASP A CA 1
ATOM 1010 C C . ASP A 1 130 ? 5.108 -1.102 14.351 1.00 80.44 130 ASP A C 1
ATOM 1012 O O . ASP A 1 130 ? 4.208 -0.675 15.076 1.00 80.44 130 ASP A O 1
ATOM 1016 N N . TYR A 1 131 ? 4.948 -1.206 13.029 1.00 78.00 131 TYR A N 1
ATOM 1017 C CA . TYR A 1 131 ? 3.739 -0.758 12.349 1.00 78.00 131 TYR A CA 1
ATOM 1018 C C . TYR A 1 131 ? 2.481 -1.493 12.846 1.00 78.00 131 TYR A C 1
ATOM 1020 O O . TYR A 1 131 ? 1.465 -0.862 13.154 1.00 78.00 131 TYR A O 1
ATOM 1028 N N . ARG A 1 132 ? 2.556 -2.825 12.999 1.00 85.44 132 ARG A N 1
ATOM 1029 C CA . ARG A 1 132 ? 1.478 -3.633 13.591 1.00 85.44 132 ARG A CA 1
ATOM 1030 C C . ARG A 1 132 ? 1.120 -3.148 14.996 1.00 85.44 132 ARG A C 1
ATOM 1032 O O . ARG A 1 132 ? -0.063 -3.076 15.324 1.00 85.44 132 ARG A O 1
ATOM 1039 N N . GLU A 1 133 ? 2.111 -2.853 15.833 1.00 88.69 133 GLU A N 1
ATOM 1040 C CA . GLU A 1 133 ? 1.869 -2.407 17.206 1.00 88.69 133 GLU A CA 1
ATOM 1041 C C . GLU A 1 133 ? 1.210 -1.024 17.239 1.00 88.69 133 GLU A C 1
ATOM 1043 O O . GLU A 1 133 ? 0.250 -0.826 17.988 1.00 88.69 133 GLU A O 1
ATOM 1048 N N . ARG A 1 134 ? 1.635 -0.098 16.371 1.00 82.88 134 ARG A N 1
ATOM 1049 C CA . ARG A 1 134 ? 0.997 1.218 16.239 1.00 82.88 134 ARG A CA 1
ATOM 1050 C C . ARG A 1 134 ? -0.478 1.095 15.848 1.00 82.88 134 ARG A C 1
ATOM 1052 O O . ARG A 1 134 ? -1.333 1.680 16.510 1.00 82.88 134 ARG A O 1
ATOM 1059 N N . LEU A 1 135 ? -0.799 0.271 14.847 1.00 82.50 135 LEU A N 1
ATOM 1060 C CA . LEU A 1 135 ? -2.194 -0.001 14.478 1.00 82.50 135 LEU A CA 1
ATOM 1061 C C . LEU A 1 135 ? -2.986 -0.629 15.633 1.00 82.50 135 LEU A C 1
ATOM 1063 O O . LEU A 1 135 ? -4.132 -0.257 15.886 1.00 82.50 135 LEU A O 1
ATOM 1067 N N . ALA A 1 136 ? -2.383 -1.554 16.383 1.00 88.81 136 ALA A N 1
ATOM 1068 C CA . ALA A 1 136 ? -3.032 -2.159 17.543 1.00 88.81 136 ALA A CA 1
ATOM 1069 C C . ALA A 1 136 ? -3.320 -1.132 18.655 1.00 88.81 136 ALA A C 1
ATOM 1071 O O . ALA A 1 136 ? -4.328 -1.241 19.359 1.00 88.81 136 ALA A O 1
ATOM 1072 N N . GLN A 1 137 ? -2.460 -0.127 18.841 1.00 88.31 137 GLN A N 1
ATOM 1073 C CA . GLN A 1 137 ? -2.713 0.990 19.758 1.00 88.31 137 GLN A CA 1
ATOM 1074 C C . GLN A 1 137 ? -3.879 1.866 19.289 1.00 88.31 137 GLN A C 1
ATOM 1076 O O . GLN A 1 137 ? -4.759 2.179 20.092 1.00 88.31 137 GLN A O 1
ATOM 1081 N N . GLU A 1 138 ? -3.938 2.204 18.001 1.00 84.25 138 GLU A N 1
ATOM 1082 C CA . GLU A 1 138 ? -5.043 2.984 17.432 1.00 84.25 138 GLU A CA 1
ATOM 1083 C C . GLU A 1 138 ? -6.386 2.257 17.566 1.00 84.25 138 GLU A C 1
ATOM 1085 O O . GLU A 1 138 ? -7.353 2.845 18.054 1.00 84.25 138 GLU A O 1
ATOM 1090 N N . ILE A 1 139 ? -6.430 0.957 17.248 1.00 93.94 139 ILE A N 1
ATOM 1091 C CA . ILE A 1 139 ? -7.626 0.118 17.424 1.00 93.94 139 ILE A CA 1
ATOM 1092 C C . ILE A 1 139 ? -8.077 0.112 18.887 1.00 93.94 139 ILE A C 1
ATOM 1094 O O . ILE A 1 139 ? -9.269 0.244 19.167 1.00 93.94 139 ILE A O 1
ATOM 1098 N N . ARG A 1 140 ? -7.144 -0.032 19.839 1.00 95.50 140 ARG A N 1
ATOM 1099 C CA . ARG A 1 140 ? -7.466 0.008 21.275 1.00 95.50 140 ARG A CA 1
ATOM 1100 C C . ARG A 1 140 ? -8.085 1.348 21.668 1.00 95.50 140 ARG A C 1
ATOM 1102 O O . ARG A 1 140 ? -9.123 1.356 22.322 1.00 95.50 140 ARG A O 1
ATOM 1109 N N . LYS A 1 141 ? -7.498 2.462 21.225 1.00 91.75 141 LYS A N 1
ATOM 1110 C CA . LYS A 1 141 ? -8.010 3.810 21.505 1.00 91.75 141 LYS A CA 1
ATOM 1111 C C . LYS A 1 141 ? -9.414 4.023 20.935 1.00 91.75 141 LYS A C 1
ATOM 1113 O O . LYS A 1 141 ? -10.277 4.568 21.619 1.00 91.75 141 LYS A O 1
ATOM 1118 N N . GLN A 1 142 ? -9.649 3.598 19.696 1.00 95.50 142 GLN A N 1
ATOM 1119 C CA . GLN A 1 142 ? -10.960 3.718 19.057 1.00 95.50 142 GLN A CA 1
ATOM 1120 C C . GLN A 1 142 ? -12.015 2.879 19.777 1.00 95.50 142 GLN A C 1
ATOM 1122 O O . GLN A 1 142 ? -13.092 3.388 20.064 1.00 95.50 142 GLN A O 1
ATOM 1127 N N . ARG A 1 143 ? -11.695 1.629 20.132 1.00 97.25 143 ARG A N 1
ATOM 1128 C CA . ARG A 1 143 ? -12.602 0.761 20.899 1.00 97.25 143 ARG A CA 1
ATOM 1129 C C . ARG A 1 143 ? -12.963 1.350 22.256 1.00 97.25 143 ARG A C 1
ATOM 1131 O O . ARG A 1 143 ? -14.112 1.258 22.660 1.00 97.25 143 ARG A O 1
ATOM 1138 N N . GLU A 1 144 ? -12.000 1.966 22.931 1.00 96.94 144 GLU A N 1
ATOM 1139 C CA . GLU A 1 144 ? -12.267 2.639 24.200 1.00 96.94 144 GLU A CA 1
ATOM 1140 C C . GLU A 1 144 ? -13.153 3.871 24.022 1.00 96.94 144 GLU A C 1
ATOM 1142 O O . GLU A 1 144 ? -14.075 4.094 24.796 1.00 96.94 144 GLU A O 1
ATOM 1147 N N . THR A 1 145 ? -12.927 4.636 22.955 1.00 96.44 145 THR A N 1
ATOM 1148 C CA . THR A 1 145 ? -13.787 5.779 22.621 1.00 96.44 145 THR A CA 1
ATOM 1149 C C . THR A 1 145 ? -15.225 5.330 22.372 1.00 96.44 145 THR A C 1
ATOM 1151 O O . THR A 1 145 ? -16.145 5.956 22.881 1.00 96.44 145 THR A O 1
ATOM 1154 N N . VAL A 1 146 ? -15.419 4.240 21.623 1.00 97.88 146 VAL A N 1
ATOM 1155 C CA . VAL A 1 146 ? -16.748 3.657 21.387 1.00 97.88 146 VAL A CA 1
ATOM 1156 C C . VAL A 1 146 ? -17.398 3.244 22.706 1.00 97.88 146 VAL A C 1
ATOM 1158 O O . VAL A 1 146 ? -18.514 3.668 22.960 1.00 97.88 146 VAL A O 1
ATOM 1161 N N . ARG A 1 147 ? -16.676 2.532 23.584 1.00 97.56 147 ARG A N 1
ATOM 1162 C CA . ARG A 1 147 ? -17.185 2.127 24.905 1.00 97.56 147 ARG A CA 1
ATOM 1163 C C . ARG A 1 147 ? -17.693 3.319 25.724 1.00 97.56 147 ARG A C 1
ATOM 1165 O O . ARG A 1 147 ? -18.786 3.256 26.264 1.00 97.56 147 ARG A O 1
ATOM 1172 N N . ILE A 1 148 ? -16.914 4.400 25.797 1.00 96.44 148 ILE A N 1
ATOM 1173 C CA . ILE A 1 148 ? -17.305 5.613 26.536 1.00 96.44 148 ILE A CA 1
ATOM 1174 C C . ILE A 1 148 ? -18.570 6.235 25.937 1.00 96.44 148 ILE A C 1
ATOM 1176 O O . ILE A 1 148 ? -19.436 6.702 26.668 1.00 96.44 148 ILE A O 1
ATOM 1180 N N . LEU A 1 149 ? -18.677 6.273 24.606 1.00 96.12 149 LEU A N 1
ATOM 1181 C CA . LEU A 1 149 ? -19.869 6.800 23.948 1.00 96.12 149 LEU A CA 1
ATOM 1182 C C . LEU A 1 149 ? -21.094 5.920 24.206 1.00 96.12 149 LEU A C 1
ATOM 1184 O O . LEU A 1 149 ? -22.161 6.477 24.436 1.00 96.12 149 LEU A O 1
ATOM 1188 N N . ASP A 1 150 ? -20.939 4.595 24.218 1.00 97.12 150 ASP A N 1
ATOM 1189 C CA . ASP A 1 150 ? -22.018 3.660 24.558 1.00 97.12 150 ASP A CA 1
ATOM 1190 C C . ASP A 1 150 ? -22.503 3.885 26.003 1.00 97.12 150 ASP A C 1
ATOM 1192 O O . ASP A 1 150 ? -23.702 3.999 26.228 1.00 97.12 150 ASP A O 1
ATOM 1196 N N . GLU A 1 151 ? -21.589 4.065 26.967 1.00 94.62 151 GLU A N 1
ATOM 1197 C CA . GLU A 1 151 ? -21.937 4.381 28.366 1.00 94.62 151 GLU A CA 1
ATOM 1198 C C . GLU A 1 151 ? -22.735 5.688 28.489 1.00 94.62 151 GLU A C 1
ATOM 1200 O O . GLU A 1 151 ? -23.708 5.759 29.240 1.00 94.62 151 GLU A O 1
ATOM 1205 N N . VAL A 1 152 ? -22.343 6.722 27.735 1.00 95.88 152 VAL A N 1
ATOM 1206 C CA . VAL A 1 152 ? -23.087 7.987 27.689 1.00 95.88 152 VAL A CA 1
ATOM 1207 C C . VAL A 1 152 ? -24.454 7.774 27.043 1.00 95.88 152 VAL A C 1
ATOM 1209 O O . VAL A 1 152 ? -25.444 8.253 27.573 1.00 95.88 152 VAL A O 1
ATOM 1212 N N . ILE A 1 153 ? -24.549 7.063 25.920 1.00 96.00 153 ILE A N 1
ATOM 1213 C CA . ILE A 1 153 ? -25.838 6.811 25.257 1.00 96.00 153 ILE A CA 1
ATOM 1214 C C . ILE A 1 153 ? -26.796 6.077 26.203 1.00 96.00 153 ILE A C 1
ATOM 1216 O O . ILE A 1 153 ? -27.928 6.526 26.368 1.00 96.00 153 ILE A O 1
ATOM 1220 N N . ASP A 1 154 ? -26.327 5.035 26.891 1.00 95.62 154 ASP A N 1
ATOM 1221 C CA . ASP A 1 154 ? -27.129 4.268 27.849 1.00 95.62 154 ASP A CA 1
ATOM 1222 C C . ASP A 1 154 ? -27.656 5.148 29.002 1.00 95.62 154 ASP A C 1
ATOM 1224 O O . ASP A 1 154 ? -28.806 5.000 29.424 1.00 95.62 154 ASP A O 1
ATOM 1228 N N . GLU A 1 155 ? -26.860 6.107 29.494 1.00 91.94 155 GLU A N 1
ATOM 1229 C CA . GLU A 1 155 ? -27.300 7.069 30.516 1.00 91.94 155 GLU A CA 1
ATOM 1230 C C . GLU A 1 155 ? -28.496 7.912 30.039 1.00 91.94 155 GLU A C 1
ATOM 1232 O O . GLU A 1 155 ? -29.424 8.164 30.811 1.00 91.94 155 GLU A O 1
ATOM 1237 N N . TYR A 1 156 ? -28.497 8.326 28.770 1.00 88.50 156 TYR A N 1
ATOM 1238 C CA . TYR A 1 156 ? -29.534 9.194 28.208 1.00 88.50 156 TYR A CA 1
ATOM 1239 C C . TYR A 1 156 ? -30.748 8.434 27.648 1.00 88.50 156 TYR A C 1
ATOM 1241 O O . TYR A 1 156 ? -31.847 8.984 27.672 1.00 88.50 156 TYR A O 1
ATOM 1249 N N . ASP A 1 157 ? -30.588 7.186 27.200 1.00 88.50 157 ASP A N 1
ATOM 1250 C CA . ASP A 1 157 ? -31.678 6.355 26.660 1.00 88.50 157 ASP A CA 1
ATOM 1251 C C . ASP A 1 157 ? -32.567 5.729 27.756 1.00 88.50 157 ASP A C 1
ATOM 1253 O O . ASP A 1 157 ? -33.655 5.223 27.470 1.00 88.50 157 ASP A O 1
ATOM 1257 N N . THR A 1 158 ? -32.139 5.769 29.024 1.00 72.56 158 THR A N 1
ATOM 1258 C CA . THR A 1 158 ? -32.896 5.215 30.165 1.00 72.56 158 THR A CA 1
ATOM 1259 C C . THR A 1 158 ? -33.939 6.200 30.749 1.00 72.56 158 THR A C 1
ATOM 1261 O O . THR A 1 158 ? -34.580 5.892 31.758 1.00 72.56 158 THR A O 1
ATOM 1264 N N . VAL A 1 159 ? -34.130 7.377 30.133 1.00 55.19 159 VAL A N 1
ATOM 1265 C CA . VAL A 1 159 ? -35.089 8.435 30.537 1.00 55.19 159 VAL A CA 1
ATOM 1266 C C . VAL A 1 159 ? -36.295 8.479 29.604 1.00 55.19 159 VAL A C 1
ATOM 1268 O O . VAL A 1 159 ? -37.431 8.528 30.133 1.00 55.19 159 VAL A O 1
#

Sequence (159 aa):
MQVQNENTCILPPKKARYWGNRGSIGYDEGMSAVDVDVKMSAGEMLSVGRLAEASGVSTRSIRYYEEQGLLESQRTHAGHRRFDPETVERVLLIQRLFSAGLSSREIEPVLPCMVDESARTSLLVDVLRDYRERLAQEIRKQRETVRILDEVIDEYDTV

InterPro domains:
  IPR000551 MerR-type HTH domain [PF13411] (47-111)
  IPR000551 MerR-type HTH domain [PR00040] (47-58)
  IPR000551 MerR-type HTH domain [PR00040] (58-71)
  IPR000551 MerR-type HTH domain [PR00040] (81-101)
  IPR000551 MerR-type HTH domain [PS00552] (49-71)
  IPR000551 MerR-type HTH domain [PS50937] (45-113)
  IPR000551 MerR-type HTH domain [SM00422] (46-114)
  IPR009061 Putative DNA-binding domain superfamily [SSF46955] (46-157)
  IPR047057 MerR transcriptional regulator [PTHR30204] (43-149)

Secondary structure (DSSP, 8-state):
-----TT---PPPS-----S--------S-S----------TTPPEEHHHHHHHHT--HHHHHHHHHTTS---EEPTTS-EEE-TTHHHHHHHHHHHHHTT--HHHHHHHHHHHH-STT--HHHHHHHHHHHHHHHHHHHHHHHHHHHHHHHHHHHHT-

pLDDT: mean 71.76, std 22.85, range [26.48, 97.88]

Foldseek 3Di:
DDDDCPLFLDDDDDDDDDLPDDDDDDDDDDDDDPDDPDPDDQPDWDFLVRLCVLQVHDSVVVVVCVVLVLADWDADPVGGTTHHPSVSVSSNVVVVCVVVVDDSVLCNRLSVCVSDVVSVDVSSVVSVVVVVVVVVVVVVVVVVVVVVVVVVVVVVVVD

Mean predicted aligned error: 13.33 Å

Solvent-accessible surface area (backbone atoms only — not comparable to full-atom values): 10044 Å² total; per-residue (Å²): 136,85,81,76,80,84,81,57,68,80,68,80,80,95,77,72,96,82,88,80,89,80,83,84,79,87,78,83,89,86,74,88,79,76,91,72,93,70,88,74,64,95,84,56,67,28,41,57,66,54,43,18,64,75,47,76,45,55,58,66,53,54,51,49,35,37,75,60,66,67,43,79,68,48,67,46,97,88,68,47,58,30,30,60,66,71,50,36,60,52,51,48,50,52,51,52,43,43,74,74,67,46,48,70,82,64,42,49,51,44,51,62,34,72,78,30,76,93,50,57,44,73,65,53,58,48,53,54,50,51,52,51,50,53,52,52,49,52,52,51,54,50,53,52,52,50,51,55,51,50,55,52,48,56,66,64,72,76,113

Radius of gyration: 20.72 Å; Cα contacts (8 Å, |Δi|>4): 101; chains: 1; bounding box: 59×37×59 Å